Protein AF-A0A967X7X0-F1 (afdb_monomer_lite)

pLDDT: mean 92.08, std 11.83, range [41.12, 98.69]

Sequence (59 aa):
MVETQLPDVLDYRKAYVPPDEATEWLRLLRRELAWRQQEITLFGRRVMQPRLTAWYGEE

Structure (mmCIF, N/CA/C/O backbone):
data_AF-A0A967X7X0-F1
#
_entry.id   AF-A0A967X7X0-F1
#
loop_
_atom_site.group_PDB
_atom_site.id
_atom_site.type_symbol
_atom_site.label_atom_id
_atom_site.label_alt_id
_atom_site.label_comp_id
_atom_site.label_asym_id
_atom_site.label_entity_id
_atom_site.label_seq_id
_atom_site.pdbx_PDB_ins_code
_atom_site.Cartn_x
_atom_site.Cartn_y
_atom_site.Cartn_z
_atom_site.occupancy
_atom_site.B_iso_or_equiv
_atom_site.auth_seq_id
_atom_site.auth_comp_id
_atom_site.auth_asym_id
_atom_site.auth_atom_id
_atom_site.pdbx_PDB_model_num
ATOM 1 N N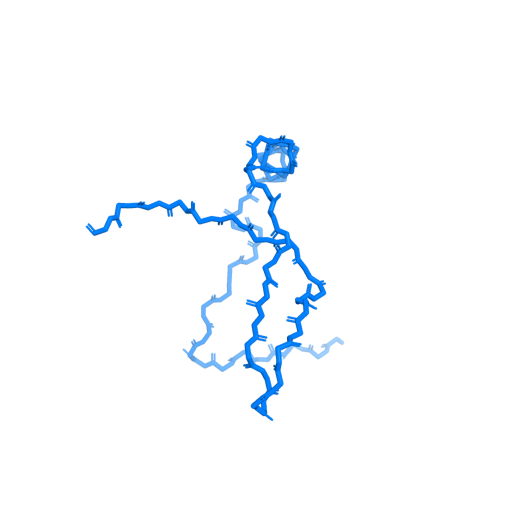 . MET A 1 1 ? 12.970 -26.951 -7.296 1.00 41.12 1 MET A N 1
ATOM 2 C CA . MET A 1 1 ? 12.260 -25.663 -7.162 1.00 41.12 1 MET A CA 1
ATOM 3 C C . MET A 1 1 ? 10.858 -25.910 -7.680 1.00 41.12 1 MET A C 1
ATOM 5 O O . MET A 1 1 ? 10.751 -26.346 -8.815 1.00 41.12 1 MET A O 1
ATOM 9 N N . VAL A 1 2 ? 9.828 -25.800 -6.840 1.00 51.97 2 VAL A N 1
ATOM 10 C CA . VAL A 1 2 ? 8.442 -25.986 -7.297 1.00 51.97 2 VAL A CA 1
ATOM 11 C C . VAL A 1 2 ? 8.034 -24.689 -7.978 1.00 51.97 2 VAL A C 1
ATOM 13 O O . VAL A 1 2 ? 8.061 -23.632 -7.354 1.00 51.97 2 VAL A O 1
ATOM 16 N N . GLU A 1 3 ? 7.746 -24.764 -9.268 1.00 63.38 3 GLU A N 1
ATOM 17 C CA . GLU A 1 3 ? 7.180 -23.654 -10.020 1.00 63.38 3 GLU A CA 1
ATOM 18 C C . GLU A 1 3 ? 5.713 -23.546 -9.597 1.00 63.38 3 GLU A C 1
ATOM 20 O O . GLU A 1 3 ? 4.877 -2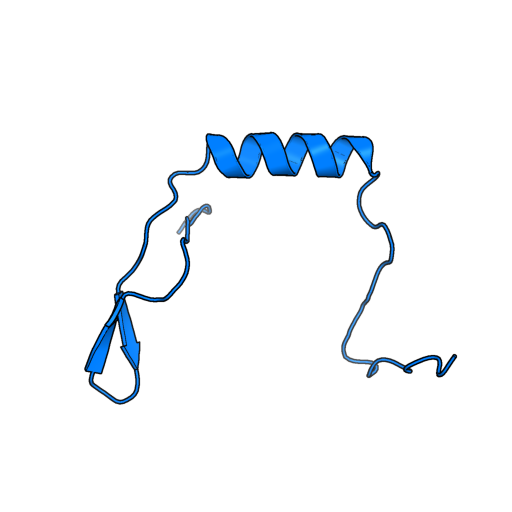4.365 -9.971 1.00 63.38 3 GLU A O 1
ATOM 25 N N . THR A 1 4 ? 5.419 -22.622 -8.681 1.00 67.75 4 THR A N 1
ATOM 26 C CA . THR A 1 4 ? 4.0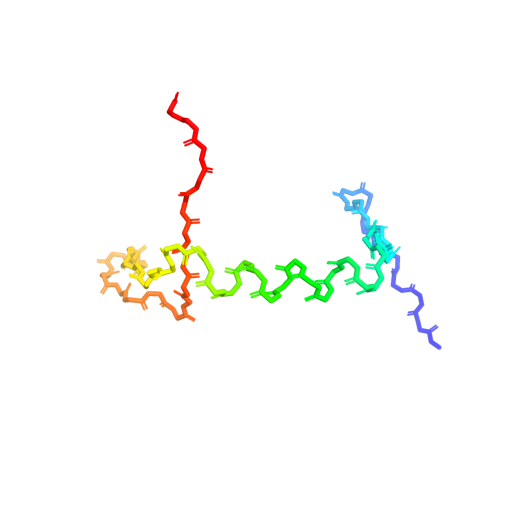53 -22.409 -8.202 1.00 67.75 4 THR A CA 1
ATOM 27 C C . THR A 1 4 ? 3.237 -21.826 -9.344 1.00 67.75 4 THR A C 1
ATOM 29 O O . THR A 1 4 ? 3.361 -20.643 -9.659 1.00 67.75 4 THR A O 1
ATOM 32 N N . GLN A 1 5 ? 2.411 -22.660 -9.967 1.00 79.38 5 GLN A N 1
ATOM 33 C CA . GLN A 1 5 ? 1.465 -22.211 -10.974 1.00 79.38 5 GLN A CA 1
ATOM 34 C C . GLN A 1 5 ? 0.436 -21.302 -10.295 1.00 79.38 5 GLN A C 1
ATOM 36 O O . GLN A 1 5 ? -0.278 -21.716 -9.379 1.00 79.38 5 GLN A O 1
ATOM 41 N N . LEU A 1 6 ? 0.437 -20.029 -10.684 1.00 82.69 6 LEU A N 1
ATOM 42 C CA . LEU A 1 6 ? -0.500 -19.041 -10.165 1.00 82.69 6 LEU A CA 1
ATOM 43 C C . LEU A 1 6 ? -1.895 -19.314 -10.743 1.00 82.69 6 LEU A C 1
ATOM 45 O O . LEU A 1 6 ? -1.998 -19.826 -11.857 1.00 82.69 6 LEU A O 1
ATOM 49 N N . PRO A 1 7 ? -2.970 -19.008 -10.000 1.00 87.31 7 PRO A N 1
ATOM 50 C CA . PRO A 1 7 ? -4.315 -19.178 -10.527 1.00 87.31 7 PRO A CA 1
ATOM 51 C C . PRO A 1 7 ? -4.550 -18.204 -11.693 1.00 87.31 7 PRO A C 1
ATOM 53 O O . PRO A 1 7 ? -4.064 -17.077 -11.649 1.00 87.31 7 PRO A O 1
ATOM 56 N N . ASP A 1 8 ? -5.362 -18.594 -12.681 1.00 88.44 8 ASP A N 1
ATOM 57 C CA . ASP A 1 8 ? -5.636 -17.800 -13.900 1.00 88.44 8 ASP A CA 1
ATOM 58 C C . ASP A 1 8 ? -6.271 -16.419 -13.629 1.00 88.44 8 ASP A C 1
ATOM 60 O O . ASP A 1 8 ? -6.361 -15.571 -14.512 1.00 88.44 8 ASP A O 1
ATOM 64 N N . VAL A 1 9 ? -6.706 -16.174 -12.390 1.00 93.12 9 VAL A N 1
ATOM 65 C CA . VAL A 1 9 ? -7.220 -14.879 -11.918 1.00 93.12 9 VAL A CA 1
ATOM 66 C C . VAL A 1 9 ? -6.119 -13.895 -11.504 1.00 93.12 9 VAL A C 1
ATOM 68 O O . VAL A 1 9 ? -6.427 -12.771 -11.111 1.00 93.12 9 VAL A O 1
ATOM 71 N N . LEU A 1 10 ? -4.847 -14.302 -11.542 1.00 90.88 10 LEU A N 1
ATOM 72 C CA . LEU A 1 10 ? -3.706 -13.500 -11.110 1.00 90.88 10 LEU A CA 1
ATOM 73 C C . LEU A 1 10 ? -2.724 -13.268 -12.269 1.00 90.88 10 LEU A C 1
ATOM 75 O O . LEU A 1 10 ? -1.978 -14.167 -12.647 1.00 90.88 10 LEU A O 1
ATOM 79 N N . ASP A 1 11 ? -2.667 -12.033 -12.775 1.00 89.69 11 ASP A N 1
ATOM 80 C CA . ASP A 1 11 ? -1.609 -11.584 -13.693 1.00 89.69 11 ASP A CA 1
ATOM 81 C C . ASP A 1 11 ? -0.387 -11.129 -12.879 1.00 89.69 11 ASP A C 1
ATOM 83 O O . ASP A 1 11 ? -0.419 -10.102 -12.194 1.00 89.69 11 ASP A O 1
ATOM 87 N N . TYR A 1 12 ? 0.697 -11.906 -12.931 1.00 89.75 12 TYR A N 1
ATOM 88 C CA . TYR A 1 12 ? 1.969 -11.568 -12.298 1.00 89.75 12 TYR A CA 1
ATOM 89 C C . TYR A 1 12 ? 3.040 -11.264 -13.344 1.00 89.75 12 TYR A C 1
ATOM 91 O O . TYR A 1 12 ? 3.423 -12.119 -14.142 1.00 89.75 12 TYR A O 1
ATOM 99 N N . ARG A 1 13 ? 3.607 -10.056 -13.267 1.00 92.62 13 ARG A N 1
ATOM 100 C CA . ARG A 1 13 ? 4.686 -9.597 -14.150 1.00 92.62 13 ARG A CA 1
ATOM 101 C C . ARG A 1 13 ? 5.961 -9.379 -13.349 1.00 92.62 13 ARG A C 1
ATOM 103 O O . ARG A 1 13 ? 6.105 -8.396 -12.619 1.00 92.62 13 ARG A O 1
ATOM 110 N N . LYS A 1 14 ? 6.904 -10.314 -13.477 1.00 92.38 14 LYS A N 1
ATOM 111 C CA . LYS A 1 14 ? 8.219 -10.206 -12.83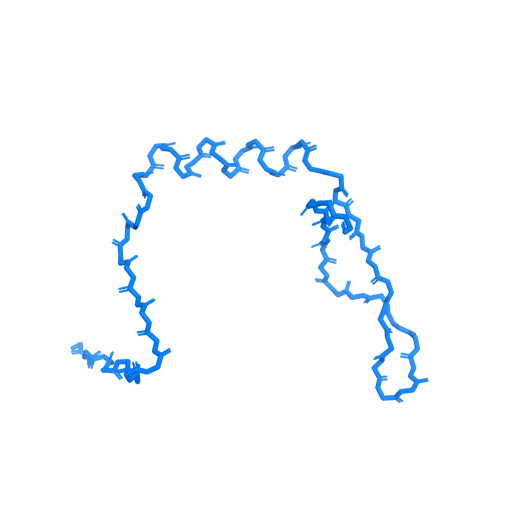6 1.00 92.38 14 LYS A CA 1
ATOM 112 C C . LYS A 1 14 ? 8.961 -8.980 -13.371 1.00 92.38 14 LYS A C 1
ATOM 114 O O . LYS A 1 14 ? 9.006 -8.779 -14.577 1.00 92.38 14 LYS A O 1
ATOM 119 N N . ALA A 1 15 ? 9.572 -8.208 -12.468 1.00 93.75 15 ALA A N 1
ATOM 120 C CA . ALA A 1 15 ? 10.354 -7.015 -12.808 1.00 93.75 15 ALA A CA 1
ATOM 121 C C . ALA A 1 15 ? 9.597 -6.024 -13.720 1.00 93.75 15 ALA A C 1
ATOM 123 O O . ALA A 1 15 ? 10.173 -5.465 -14.646 1.00 93.75 15 ALA A O 1
ATOM 124 N N . TYR A 1 16 ? 8.299 -5.820 -13.455 1.00 96.06 16 TYR A N 1
ATOM 125 C CA . TYR A 1 16 ? 7.439 -4.923 -14.236 1.00 96.06 16 TYR A CA 1
ATOM 126 C C . TYR A 1 16 ? 7.983 -3.488 -14.344 1.00 96.06 16 TYR A C 1
ATOM 128 O O . TYR A 1 16 ? 7.800 -2.837 -15.366 1.00 96.06 16 TYR A O 1
ATOM 136 N N . VAL A 1 17 ? 8.670 -3.018 -13.299 1.00 97.25 17 VAL A N 1
ATOM 137 C CA . VAL A 1 17 ? 9.380 -1.735 -13.280 1.00 97.25 17 VAL A CA 1
ATOM 138 C C . VAL A 1 17 ? 10.889 -2.013 -13.272 1.00 97.25 17 VAL A C 1
ATOM 140 O O . VAL A 1 17 ? 11.323 -2.871 -12.490 1.00 97.25 17 VAL A O 1
ATOM 143 N N . PRO A 1 18 ? 11.698 -1.309 -14.088 1.00 97.56 18 PRO A N 1
ATOM 144 C CA . PRO A 1 18 ? 13.154 -1.415 -14.048 1.00 97.56 18 PRO A CA 1
ATOM 145 C C . PRO A 1 18 ? 13.724 -1.133 -12.644 1.00 97.56 18 PRO A C 1
ATOM 147 O O . PRO A 1 18 ? 13.207 -0.260 -11.944 1.00 97.56 18 PRO A O 1
ATOM 150 N N . PRO A 1 19 ? 14.791 -1.830 -12.204 1.00 97.12 19 PRO A N 1
ATOM 151 C CA . PRO A 1 19 ? 15.293 -1.717 -10.829 1.00 97.12 19 PRO A CA 1
ATOM 152 C C . PRO A 1 19 ? 15.659 -0.294 -10.381 1.00 97.12 19 PRO A C 1
ATOM 154 O O . PRO A 1 19 ? 15.363 0.087 -9.245 1.00 97.12 19 PRO A O 1
ATOM 157 N N . ASP A 1 20 ? 16.266 0.497 -11.266 1.00 98.12 20 ASP A N 1
ATOM 158 C CA . ASP A 1 20 ? 16.692 1.865 -10.952 1.00 98.12 20 ASP A CA 1
ATOM 159 C C . ASP A 1 20 ? 15.483 2.793 -10.763 1.00 98.12 20 ASP A C 1
ATOM 161 O O . ASP A 1 20 ? 15.415 3.541 -9.785 1.00 98.12 20 ASP A O 1
ATOM 165 N N . GLU A 1 21 ? 14.473 2.671 -11.633 1.00 98.44 21 GLU A N 1
ATOM 166 C CA . GLU A 1 21 ? 13.204 3.398 -11.513 1.00 98.44 21 GLU A CA 1
ATOM 167 C C . GLU A 1 21 ? 12.453 3.000 -10.240 1.00 98.44 21 GLU A C 1
ATOM 169 O O . GLU A 1 21 ? 12.018 3.863 -9.479 1.00 98.44 21 GLU A O 1
ATOM 174 N N . ALA A 1 22 ? 12.364 1.700 -9.946 1.00 98.31 22 ALA A N 1
ATOM 175 C CA . ALA A 1 22 ? 11.708 1.203 -8.739 1.00 98.31 22 ALA A CA 1
ATOM 176 C C . ALA A 1 22 ? 12.378 1.730 -7.456 1.00 98.31 22 ALA A C 1
ATOM 178 O O . ALA A 1 22 ? 11.692 2.079 -6.490 1.00 98.31 22 ALA A O 1
ATOM 179 N N . THR A 1 23 ? 13.712 1.817 -7.450 1.00 98.50 23 THR A N 1
ATOM 180 C CA . THR A 1 23 ? 14.489 2.356 -6.324 1.00 98.50 23 THR A CA 1
ATOM 181 C C . THR A 1 23 ? 14.188 3.835 -6.105 1.00 98.50 23 THR A C 1
ATOM 183 O O . THR A 1 23 ? 13.929 4.260 -4.973 1.00 98.50 23 THR A O 1
ATOM 186 N N . GLU A 1 24 ? 14.176 4.617 -7.182 1.00 98.69 24 GLU A N 1
ATOM 187 C CA . GLU A 1 24 ? 13.889 6.046 -7.112 1.00 98.69 24 GLU A CA 1
ATOM 188 C C . GLU A 1 24 ? 12.436 6.316 -6.701 1.00 98.69 24 GLU A C 1
ATOM 190 O O . GLU A 1 24 ? 12.179 7.126 -5.805 1.00 98.69 24 GLU A O 1
ATOM 195 N N . TRP A 1 25 ? 11.475 5.584 -7.264 1.00 98.31 25 TRP A N 1
ATOM 196 C CA . TRP A 1 25 ? 10.064 5.716 -6.898 1.00 98.31 25 TRP A CA 1
ATOM 197 C C . TRP A 1 25 ? 9.825 5.362 -5.434 1.00 98.31 25 TRP A C 1
ATOM 199 O O . TRP A 1 25 ? 9.132 6.099 -4.736 1.00 98.31 25 TRP A O 1
ATOM 209 N N . LEU A 1 26 ? 10.443 4.294 -4.920 1.00 98.38 26 LEU A N 1
ATOM 210 C CA . LEU A 1 26 ? 10.355 3.952 -3.499 1.00 98.38 26 LEU A CA 1
ATOM 211 C C . LEU A 1 26 ? 10.877 5.092 -2.614 1.00 98.38 26 LEU A C 1
ATOM 213 O O . LEU A 1 26 ? 10.264 5.418 -1.591 1.00 98.38 26 LEU A O 1
ATOM 217 N N . ARG A 1 27 ? 11.998 5.713 -3.001 1.00 98.62 27 ARG A N 1
ATOM 218 C CA . ARG A 1 27 ? 12.585 6.850 -2.281 1.00 98.62 27 ARG A CA 1
ATOM 219 C C . ARG A 1 27 ? 11.628 8.046 -2.255 1.00 98.62 27 ARG A C 1
ATOM 221 O O . ARG A 1 27 ? 11.450 8.637 -1.187 1.00 98.62 27 ARG A O 1
ATOM 228 N N . LEU A 1 28 ? 11.026 8.386 -3.395 1.00 98.50 28 LEU A N 1
ATOM 229 C CA . LEU A 1 28 ? 10.081 9.498 -3.538 1.00 98.50 28 LEU A CA 1
ATOM 230 C C . LEU A 1 28 ? 8.781 9.237 -2.769 1.00 98.50 28 LEU A C 1
ATOM 232 O O . LEU A 1 28 ? 8.439 10.013 -1.880 1.00 98.50 28 LEU A O 1
ATOM 236 N N . LEU A 1 29 ? 8.112 8.108 -3.019 1.00 98.00 29 LEU A N 1
ATOM 237 C CA . LEU A 1 29 ? 6.830 7.757 -2.393 1.00 98.00 29 LEU A CA 1
ATOM 238 C C . LEU A 1 29 ? 6.934 7.708 -0.865 1.00 98.00 29 LEU A C 1
ATOM 240 O O . LEU A 1 29 ? 6.054 8.195 -0.157 1.00 98.00 29 LEU A O 1
ATOM 244 N N . ARG A 1 30 ? 8.035 7.169 -0.328 1.00 97.81 30 ARG A N 1
ATOM 245 C CA . ARG A 1 30 ? 8.265 7.135 1.123 1.00 97.81 30 ARG A CA 1
ATOM 246 C C . ARG A 1 30 ? 8.416 8.532 1.726 1.00 97.81 30 ARG A C 1
ATOM 248 O O . ARG A 1 30 ? 8.006 8.737 2.864 1.00 97.81 30 ARG A O 1
ATOM 255 N N . ARG A 1 31 ? 9.040 9.462 1.001 1.00 98.19 31 ARG A N 1
ATOM 256 C CA . ARG A 1 31 ? 9.345 10.811 1.494 1.00 98.19 31 ARG A CA 1
ATOM 257 C C . ARG A 1 31 ? 8.179 11.782 1.321 1.00 98.19 31 ARG A C 1
ATOM 259 O O . ARG A 1 31 ? 7.998 12.644 2.171 1.00 98.19 31 ARG A O 1
ATOM 266 N N . GLU A 1 32 ? 7.458 11.686 0.211 1.00 97.94 32 GLU A N 1
ATOM 267 C CA . GLU A 1 32 ? 6.620 12.790 -0.277 1.00 97.94 32 GLU A CA 1
ATOM 268 C C . GLU A 1 32 ? 5.128 12.569 -0.073 1.00 97.94 32 GLU A C 1
ATOM 270 O O . GLU A 1 32 ? 4.378 13.542 0.005 1.00 97.94 32 GLU A O 1
ATOM 275 N N . LEU A 1 33 ? 4.677 11.318 0.053 1.00 97.69 33 LEU A N 1
ATOM 276 C CA . LEU A 1 33 ? 3.266 11.076 0.310 1.00 97.69 33 LEU A CA 1
ATOM 277 C C . LEU A 1 33 ? 2.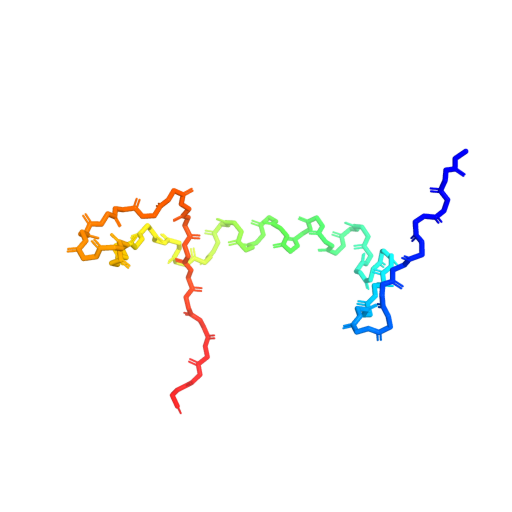898 11.457 1.745 1.00 97.69 33 LEU A C 1
ATOM 279 O O . LEU A 1 33 ? 3.658 11.238 2.691 1.00 97.69 33 LEU A O 1
ATOM 283 N N . ALA A 1 34 ? 1.688 11.988 1.914 1.00 97.25 34 ALA A N 1
ATOM 284 C CA . ALA A 1 34 ? 1.134 12.368 3.210 1.00 97.25 34 ALA A CA 1
ATOM 285 C C . ALA A 1 34 ? 0.683 11.132 4.012 1.00 97.25 34 ALA A C 1
ATOM 287 O O . ALA A 1 34 ? -0.502 10.948 4.295 1.00 97.25 34 ALA A O 1
ATOM 288 N N . TRP A 1 35 ? 1.633 10.266 4.361 1.00 97.88 35 TRP A N 1
ATOM 289 C CA . TRP A 1 35 ? 1.409 9.023 5.089 1.00 97.88 35 TRP A CA 1
ATOM 290 C C . TRP A 1 35 ? 0.759 9.264 6.449 1.00 97.88 35 TRP A C 1
ATOM 292 O O . TRP A 1 35 ? 1.277 10.005 7.284 1.00 97.88 35 TRP A O 1
ATOM 302 N N . ARG A 1 36 ? -0.363 8.589 6.703 1.00 97.12 36 ARG A N 1
ATOM 303 C CA . ARG A 1 36 ? -1.059 8.645 7.991 1.00 97.12 36 ARG A CA 1
ATOM 304 C C . ARG A 1 36 ? -1.436 7.253 8.452 1.00 97.12 36 ARG A C 1
ATOM 306 O O . ARG A 1 36 ? -1.863 6.414 7.660 1.00 97.12 36 ARG A O 1
ATOM 313 N N . GLN A 1 37 ? -1.324 7.020 9.751 1.00 97.81 37 GLN A N 1
ATOM 314 C CA . GLN A 1 37 ? -2.013 5.896 10.363 1.00 97.81 37 GLN A CA 1
ATOM 315 C C . GLN A 1 37 ? -3.494 6.259 10.453 1.00 97.81 37 GLN A C 1
ATOM 317 O O . GLN A 1 37 ? -3.842 7.378 10.831 1.00 97.81 37 GLN A O 1
ATOM 322 N N . GLN A 1 38 ? -4.360 5.343 10.045 1.00 96.38 38 GLN A N 1
ATOM 323 C CA . GLN A 1 38 ? -5.803 5.543 10.065 1.00 96.38 38 GLN A CA 1
ATOM 324 C C . GLN A 1 38 ? -6.442 4.548 11.026 1.00 96.38 38 GLN A C 1
ATOM 326 O O . GLN A 1 38 ? -5.921 3.454 11.266 1.00 96.38 38 GLN A O 1
ATOM 331 N N . GLU A 1 39 ? -7.569 4.948 11.589 1.00 97.50 39 GLU A N 1
ATOM 332 C CA . GLU A 1 39 ? -8.390 4.071 12.402 1.00 97.50 39 GLU A CA 1
ATOM 333 C C . GLU A 1 39 ? -9.347 3.283 11.507 1.00 97.50 39 GLU A C 1
ATOM 335 O O . GLU A 1 39 ? -9.892 3.814 10.540 1.00 97.50 39 GLU A O 1
ATOM 340 N N . ILE A 1 40 ? -9.557 2.012 11.834 1.00 96.94 40 ILE A N 1
ATOM 341 C CA . ILE A 1 40 ? -10.529 1.148 11.167 1.00 96.94 40 ILE A CA 1
ATOM 342 C C . ILE A 1 40 ? -11.474 0.534 12.195 1.00 96.94 40 ILE A C 1
ATOM 344 O O . ILE A 1 40 ? -11.134 0.401 13.373 1.00 96.94 40 ILE A O 1
ATOM 348 N N . THR A 1 41 ? -12.654 0.116 11.738 1.00 98.06 41 THR A N 1
ATOM 349 C CA . THR A 1 41 ? -13.558 -0.702 12.551 1.00 98.06 41 THR A CA 1
ATOM 350 C C . THR A 1 41 ? -13.329 -2.171 12.232 1.00 98.06 41 THR A C 1
ATOM 352 O O . THR A 1 41 ? -13.552 -2.606 11.105 1.00 98.06 41 THR A O 1
ATOM 355 N N . LEU A 1 42 ? -12.904 -2.941 13.229 1.00 97.44 42 LEU A N 1
ATOM 356 C CA . LEU A 1 42 ? -12.687 -4.377 13.122 1.00 97.44 42 LEU A CA 1
ATOM 357 C C . LEU A 1 42 ? -13.546 -5.084 14.172 1.00 97.44 42 LEU A C 1
ATOM 359 O O . LEU A 1 42 ? -13.374 -4.868 15.370 1.00 97.44 42 LEU A O 1
ATOM 363 N N . PHE A 1 43 ? -14.511 -5.888 13.715 1.00 97.25 43 PHE A N 1
ATOM 364 C CA . PHE A 1 43 ? -15.484 -6.581 14.575 1.00 97.25 43 PHE A CA 1
ATOM 365 C C . PHE A 1 43 ? -16.165 -5.647 15.598 1.00 97.25 43 PHE A C 1
ATOM 367 O O . PHE A 1 43 ? -16.258 -5.953 16.785 1.00 97.25 43 PHE A O 1
ATOM 374 N N . GLY A 1 44 ? -16.591 -4.463 15.143 1.00 97.44 44 GLY A N 1
ATOM 375 C CA . GLY A 1 44 ? -17.257 -3.453 15.976 1.00 97.44 44 GLY A CA 1
ATOM 376 C C . GLY A 1 44 ? -16.334 -2.647 16.899 1.00 97.44 44 GLY A C 1
ATOM 377 O O . GLY A 1 44 ? -16.818 -1.787 17.629 1.00 97.44 44 GLY A O 1
ATOM 378 N N . ARG A 1 45 ? -15.015 -2.880 16.876 1.00 97.31 45 ARG A N 1
ATOM 379 C CA . ARG A 1 45 ? -14.033 -2.119 17.664 1.00 97.31 45 ARG A CA 1
ATOM 380 C C . ARG A 1 45 ? -13.246 -1.163 16.783 1.00 97.31 45 ARG A C 1
ATOM 382 O O . ARG A 1 45 ? -12.825 -1.537 15.692 1.00 97.31 45 ARG A O 1
ATOM 389 N N . ARG A 1 46 ? -12.998 0.044 17.288 1.00 98.06 46 ARG A N 1
ATOM 390 C CA . ARG A 1 46 ? -12.136 1.036 16.642 1.00 98.06 46 ARG A CA 1
ATOM 391 C C . ARG A 1 46 ? -10.678 0.755 17.007 1.00 98.06 46 ARG A C 1
ATOM 393 O O . ARG A 1 46 ? -10.344 0.707 18.190 1.00 98.06 46 ARG A O 1
ATOM 400 N N . VAL A 1 47 ? -9.836 0.497 16.009 1.00 97.88 47 VAL A N 1
ATOM 401 C CA . VAL A 1 47 ? -8.414 0.169 16.195 1.00 97.88 47 VAL A CA 1
ATOM 402 C C . VAL A 1 47 ? -7.547 0.932 15.200 1.00 97.88 47 VAL A C 1
ATOM 404 O O . VAL A 1 47 ? -7.908 1.079 14.031 1.00 97.88 47 VAL A O 1
ATOM 407 N N . MET A 1 48 ? -6.376 1.389 15.644 1.00 98.00 48 MET A N 1
ATOM 408 C CA . MET A 1 48 ? -5.375 1.967 14.747 1.00 98.00 48 MET A CA 1
ATOM 409 C C . MET A 1 48 ? -4.756 0.861 13.895 1.00 98.00 48 MET A C 1
ATOM 411 O O . MET A 1 48 ? -4.211 -0.110 14.423 1.00 98.00 48 MET A O 1
ATOM 415 N N . GLN A 1 49 ? -4.830 0.990 12.572 1.00 97.44 49 GLN A N 1
ATOM 416 C CA . GLN A 1 49 ? -4.290 -0.028 11.674 1.00 97.44 49 GLN A CA 1
ATOM 417 C C . GLN A 1 49 ? -2.752 -0.088 11.789 1.00 97.44 49 GLN A C 1
ATOM 419 O O . GLN A 1 49 ? -2.113 0.959 11.897 1.00 97.44 49 GLN A O 1
ATOM 424 N N . PRO A 1 50 ? -2.104 -1.259 11.695 1.00 97.31 50 PRO A N 1
ATOM 425 C CA . PRO A 1 50 ? -0.651 -1.381 11.846 1.00 97.31 50 PRO A CA 1
ATOM 426 C C . PRO A 1 50 ? 0.112 -1.002 10.560 1.00 97.31 50 PRO A C 1
ATOM 428 O O . PRO A 1 50 ? 1.072 -1.663 10.176 1.00 97.31 50 PRO A O 1
ATOM 431 N N . ARG A 1 51 ? -0.351 0.029 9.842 1.00 97.69 51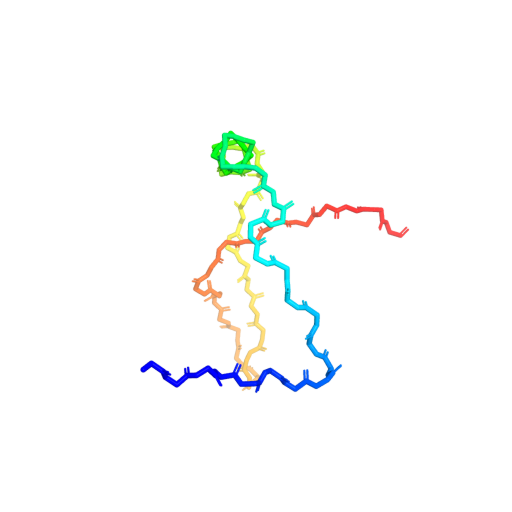 ARG A N 1
ATOM 432 C CA . ARG A 1 51 ? 0.260 0.531 8.604 1.00 97.69 51 ARG A CA 1
ATOM 433 C C . ARG A 1 51 ? -0.068 2.002 8.366 1.00 97.69 51 ARG A C 1
ATOM 435 O O . ARG A 1 51 ? -1.088 2.513 8.832 1.00 97.69 51 ARG A O 1
ATOM 442 N N . LEU A 1 52 ? 0.763 2.656 7.565 1.00 97.94 52 LEU A N 1
ATOM 443 C CA . LEU A 1 52 ? 0.473 3.980 7.029 1.00 97.94 52 LEU A CA 1
ATOM 444 C C . LEU A 1 52 ? -0.268 3.856 5.694 1.00 97.94 52 LEU A C 1
ATOM 446 O O . LEU A 1 52 ? -0.042 2.919 4.931 1.00 97.94 52 LEU A O 1
ATOM 450 N N . THR A 1 53 ? -1.154 4.803 5.421 1.00 96.69 53 THR A N 1
ATOM 451 C CA . THR A 1 53 ? -1.907 4.927 4.167 1.00 96.69 53 THR A CA 1
ATOM 452 C C . THR A 1 53 ? -1.939 6.386 3.735 1.00 96.69 53 THR A C 1
ATOM 454 O O . THR A 1 53 ? -1.944 7.276 4.587 1.00 96.69 53 THR A O 1
ATOM 457 N N . ALA A 1 54 ? -1.987 6.625 2.429 1.00 96.44 54 ALA A N 1
ATOM 458 C CA . ALA A 1 54 ? -2.245 7.931 1.839 1.00 96.44 54 ALA A CA 1
ATOM 459 C C . ALA A 1 54 ? -3.167 7.734 0.623 1.00 96.44 54 ALA A C 1
ATOM 461 O O . ALA A 1 54 ? -2.980 6.777 -0.127 1.00 96.44 54 ALA A O 1
ATOM 462 N N . TRP A 1 55 ? -4.173 8.595 0.470 1.00 92.62 55 TRP A N 1
ATOM 463 C CA . TRP A 1 55 ? -5.170 8.518 -0.601 1.00 92.62 55 TRP A CA 1
ATOM 464 C C . TRP A 1 55 ? -4.899 9.608 -1.637 1.00 92.62 55 TRP A C 1
ATOM 466 O O . TRP A 1 55 ? -4.698 10.761 -1.264 1.00 92.62 55 TRP A O 1
ATOM 476 N N . TYR A 1 56 ? -4.880 9.224 -2.912 1.00 93.00 56 TYR A N 1
ATOM 477 C CA . TYR A 1 56 ? -4.690 10.109 -4.060 1.00 93.00 56 TYR A CA 1
ATOM 478 C C . TYR A 1 56 ? -5.648 9.670 -5.172 1.00 93.00 56 TYR A C 1
ATOM 480 O O . TYR A 1 56 ? -5.760 8.475 -5.443 1.00 93.00 56 TYR A O 1
ATOM 488 N N . GLY A 1 57 ? -6.327 10.630 -5.790 1.00 90.12 57 GLY A N 1
ATOM 489 C CA . GLY A 1 57 ? -7.408 10.428 -6.755 1.00 90.12 57 GLY A CA 1
ATOM 490 C C . GLY A 1 57 ? -8.437 11.550 -6.613 1.00 90.12 57 GLY A C 1
ATOM 491 O O . GLY A 1 57 ? -8.452 12.228 -5.587 1.00 90.12 57 GLY A O 1
ATOM 492 N N . GLU A 1 58 ? -9.255 11.752 -7.640 1.00 82.94 58 GLU A N 1
ATOM 493 C CA . GLU A 1 58 ? -10.433 12.627 -7.561 1.00 82.94 58 GLU A CA 1
ATOM 494 C C . GLU A 1 58 ? -11.626 11.856 -6.963 1.00 82.94 58 GLU A C 1
ATOM 496 O O . GLU A 1 58 ? -11.610 10.619 -6.938 1.00 82.94 58 GLU A O 1
ATOM 501 N N . GLU A 1 59 ? -12.639 12.588 -6.484 1.00 60.41 59 GLU A N 1
ATOM 502 C CA . GLU A 1 59 ? -13.964 12.035 -6.137 1.00 60.41 59 GLU A CA 1
ATOM 503 C C . GLU A 1 59 ? -14.816 11.730 -7.378 1.00 60.41 59 GLU A C 1
ATOM 505 O O . GLU A 1 59 ? -14.739 12.492 -8.371 1.00 60.41 59 GLU A O 1
#

Foldseek 3Di:
DDPPDDPPVDDDDPCPDPPVRVVVVVVCCVPPAPWDFDWDQDPNDTDTDPGTDGDDDDD

Radius of gyration: 17.27 Å; chains: 1; bounding box: 34×39×32 Å

Secondary structure (DSSP, 8-state):
-------TT----TT-S-HHHHHHHHHHHHHHS--EEEEEEETTEEEEEEEEE---S--